Protein AF-A0A1H7WJH3-F1 (afdb_monomer_lite)

Sequence (164 aa):
MNEKDVIMAASGRDELGSGKSLLRLEAKRAVKYKDSETDRDIFLEDKVVNVYIGNRFTTVDIEFDDEYDVDFIGMRAMLYDFSEAANSLDPESGEIPFLLLTLMPKECMGEYFVCGMDPAWSLVASKPLGKEDTVRFIFDNNFIGAFEVDEDLIEKEEGETEIV

Radius of gyration: 16.98 Å; chains: 1; bounding box: 57×35×47 Å

Secondary structure (DSSP, 8-state):
--HHHHHHHHSBB-TTS-BSEEEEEEEEEEETTSPPEEEEEEEESS-EEEEEE-SSEEEEEEE-SSTT-HHHHHHHHHHHHHHHHHHH--TTS-EEEEEEEEEEEGGGTTTEEEEEES-EEEEE-SSTT----EEEEEEEGGGEEEEE--HHHHHHHHHTSS--

Foldseek 3Di:
DDFVVQLVLQAFADPVRFGQWWKKKFKWKDAPPDDIDTPDMDIDGRWGWHWDDDPWKIKIKTFAPAPPGPSNVVVVVVVVVSVVVQVPDDPVRRIDIKMKMKIAGPVQGLFKIKIFMHWDWDFDDPDVVGDGRMIMTMGGPVGITMDTDDPVVVVVVVVVPDDD

pLDDT: mean 89.33, std 13.2, range [36.59, 98.62]

Structure (mmCIF, N/CA/C/O backbone):
data_AF-A0A1H7WJH3-F1
#
_entry.id   AF-A0A1H7WJH3-F1
#
loop_
_atom_site.group_PDB
_atom_site.id
_atom_site.type_symbol
_atom_site.label_atom_id
_atom_site.label_alt_id
_atom_site.label_comp_id
_atom_site.label_asym_id
_atom_site.label_entity_id
_atom_site.label_seq_id
_atom_site.pdbx_PDB_ins_code
_atom_site.Cartn_x
_atom_site.Cartn_y
_atom_site.Cartn_z
_atom_site.occupancy
_atom_site.B_iso_or_equiv
_atom_site.auth_seq_id
_atom_site.auth_comp_id
_atom_site.auth_asym_id
_atom_site.auth_atom_id
_atom_site.pdbx_PDB_model_num
ATOM 1 N N . MET A 1 1 ? 4.876 -15.883 14.488 1.00 82.81 1 MET A N 1
ATOM 2 C CA . MET A 1 1 ? 3.429 -15.561 14.364 1.00 82.81 1 MET A CA 1
ATOM 3 C C . MET A 1 1 ? 2.905 -16.147 13.046 1.00 82.81 1 MET A C 1
ATOM 5 O O . MET A 1 1 ? 3.720 -16.332 12.154 1.00 82.81 1 MET A O 1
ATOM 9 N N . ASN A 1 2 ? 1.624 -16.528 12.894 1.00 90.69 2 ASN A N 1
ATOM 10 C CA . ASN A 1 2 ? 1.137 -16.959 11.566 1.00 90.69 2 ASN A CA 1
ATOM 11 C C . ASN A 1 2 ? 0.769 -15.736 10.701 1.00 90.69 2 ASN A C 1
ATOM 13 O O . ASN A 1 2 ? 0.499 -14.665 11.235 1.00 90.69 2 ASN A O 1
ATOM 17 N N . GLU A 1 3 ? 0.731 -15.893 9.376 1.00 90.25 3 GLU A N 1
ATOM 18 C CA . GLU A 1 3 ? 0.478 -14.789 8.434 1.00 90.25 3 GLU A CA 1
ATOM 19 C C . GLU A 1 3 ? -0.821 -14.023 8.714 1.00 90.25 3 GLU A C 1
ATOM 21 O O . GLU A 1 3 ? -0.852 -12.793 8.683 1.00 90.25 3 GLU A O 1
ATOM 26 N N . LYS A 1 4 ? -1.898 -14.742 9.043 1.00 92.00 4 LYS A N 1
ATOM 27 C CA . LYS A 1 4 ? -3.191 -14.125 9.337 1.00 92.00 4 LYS A CA 1
ATOM 28 C C . LYS A 1 4 ? -3.110 -13.231 10.573 1.00 92.00 4 LYS A C 1
ATOM 30 O O . LYS A 1 4 ? -3.712 -12.161 10.578 1.00 92.00 4 LYS A O 1
ATOM 35 N N . ASP A 1 5 ? -2.387 -13.661 11.601 1.00 94.31 5 ASP A N 1
ATOM 36 C CA . ASP A 1 5 ? -2.204 -12.892 12.830 1.00 94.31 5 ASP A CA 1
ATOM 37 C C . ASP A 1 5 ? -1.418 -11.602 12.557 1.00 94.31 5 ASP A C 1
ATOM 39 O O . ASP A 1 5 ? -1.834 -10.541 13.018 1.00 94.31 5 ASP A O 1
ATOM 43 N N . VAL A 1 6 ? -0.372 -11.656 11.721 1.00 94.81 6 VAL A N 1
ATOM 44 C CA . VAL A 1 6 ? 0.397 -10.463 11.316 1.00 94.81 6 VAL A CA 1
ATOM 45 C C . VAL A 1 6 ? -0.480 -9.481 10.534 1.00 94.81 6 VAL A C 1
ATOM 47 O O . VAL A 1 6 ? -0.480 -8.283 10.814 1.00 94.81 6 VAL A O 1
ATOM 50 N N . ILE A 1 7 ? -1.288 -9.973 9.590 1.00 95.19 7 ILE A N 1
ATOM 51 C CA . ILE A 1 7 ? -2.206 -9.121 8.819 1.00 95.19 7 ILE A CA 1
ATOM 52 C C . ILE A 1 7 ? -3.271 -8.486 9.726 1.00 95.19 7 ILE A C 1
ATOM 54 O O . ILE A 1 7 ? -3.605 -7.312 9.566 1.00 95.19 7 ILE A O 1
ATOM 58 N N . MET A 1 8 ? -3.797 -9.228 10.705 1.00 94.62 8 MET A N 1
ATOM 59 C CA . MET A 1 8 ? -4.738 -8.680 11.689 1.00 94.62 8 MET A CA 1
ATOM 60 C C . MET A 1 8 ? -4.080 -7.642 12.604 1.00 94.62 8 MET A C 1
ATOM 62 O O . MET A 1 8 ? -4.727 -6.653 12.950 1.00 94.62 8 MET A O 1
ATOM 66 N N . ALA A 1 9 ? -2.812 -7.838 12.973 1.00 95.56 9 ALA A N 1
ATOM 67 C CA . ALA A 1 9 ? -2.038 -6.856 13.725 1.00 95.56 9 ALA A CA 1
ATOM 68 C C . ALA A 1 9 ? -1.813 -5.574 12.907 1.00 95.56 9 ALA A C 1
ATOM 70 O O . ALA A 1 9 ? -1.856 -4.481 13.467 1.00 95.56 9 ALA A O 1
ATOM 71 N N . ALA A 1 10 ? -1.648 -5.691 11.584 1.00 95.94 10 ALA A N 1
ATOM 72 C CA . ALA A 1 10 ? -1.488 -4.547 10.686 1.00 95.94 10 ALA A CA 1
ATOM 73 C C . ALA A 1 10 ? -2.784 -3.741 10.457 1.00 95.94 10 ALA A C 1
ATOM 75 O O . ALA A 1 10 ? -2.747 -2.591 10.022 1.00 95.94 10 ALA A O 1
ATOM 76 N N . SER A 1 11 ? -3.949 -4.354 10.689 1.00 97.38 11 SER A N 1
ATOM 77 C CA . SER A 1 11 ? -5.235 -3.820 10.238 1.00 97.38 11 SER A CA 1
ATOM 78 C C . SER A 1 11 ? -6.045 -3.163 11.361 1.00 97.38 11 SER A C 1
ATOM 80 O O . SER A 1 11 ? -6.386 -3.782 12.371 1.00 97.38 11 SER A O 1
ATOM 82 N N . GLY A 1 12 ? -6.486 -1.933 11.112 1.00 96.69 12 GLY A N 1
ATOM 83 C CA . GLY A 1 12 ? -7.466 -1.190 11.892 1.00 96.69 12 GLY A CA 1
ATOM 84 C C . GLY A 1 12 ? -6.852 -0.145 12.822 1.00 96.69 12 GLY A C 1
ATOM 85 O O . GLY A 1 12 ? -5.773 0.397 12.574 1.00 96.69 12 GLY A O 1
ATOM 86 N N . ARG A 1 13 ? -7.593 0.153 13.894 1.00 96.25 13 ARG A N 1
ATOM 87 C CA . ARG A 1 13 ? -7.249 1.150 14.915 1.00 96.25 13 ARG A CA 1
ATOM 88 C C . ARG A 1 13 ? -6.833 0.483 16.225 1.00 96.25 13 ARG A C 1
ATOM 90 O O . ARG A 1 13 ? -7.386 -0.561 16.574 1.00 96.25 13 ARG A O 1
ATOM 97 N N . ASP A 1 14 ? -5.886 1.079 16.936 1.00 93.19 14 ASP A N 1
ATOM 98 C CA . ASP A 1 14 ? -5.516 0.710 18.301 1.00 93.19 14 ASP A CA 1
ATOM 99 C C . ASP A 1 14 ? -6.561 1.185 19.333 1.00 93.19 14 ASP A C 1
ATOM 101 O O . ASP A 1 14 ? -7.608 1.743 18.989 1.00 93.19 14 ASP A O 1
ATOM 105 N N . GLU A 1 15 ? -6.292 0.949 20.620 1.00 91.44 15 GLU A N 1
ATOM 106 C CA . GLU A 1 15 ? -7.185 1.326 21.726 1.00 91.44 15 GLU A CA 1
ATOM 107 C C . GLU A 1 15 ? -7.376 2.847 21.877 1.00 91.44 15 GLU A C 1
ATOM 109 O O . GLU A 1 15 ? -8.358 3.289 22.477 1.00 91.44 15 GLU A O 1
ATOM 114 N N . LEU A 1 16 ? -6.461 3.650 21.325 1.00 91.12 16 LEU A N 1
ATOM 115 C CA . LEU A 1 16 ? -6.499 5.114 21.340 1.00 91.12 16 LEU A CA 1
ATOM 116 C C . LEU A 1 16 ? -7.162 5.689 20.078 1.00 91.12 1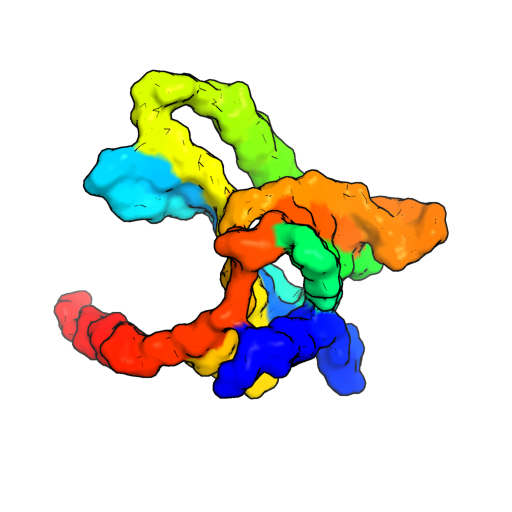6 LEU A C 1
ATOM 118 O O . LEU A 1 16 ? -7.358 6.901 19.984 1.00 91.12 16 LEU A O 1
ATOM 122 N N . GLY A 1 17 ? -7.544 4.831 19.128 1.00 89.88 17 GLY A N 1
ATOM 123 C CA . GLY A 1 17 ? -8.145 5.214 17.856 1.00 89.88 17 GLY A CA 1
ATOM 124 C C . GLY A 1 17 ? -7.135 5.520 16.747 1.00 89.88 17 GLY A C 1
ATOM 125 O O . GLY A 1 17 ? -7.574 5.892 15.654 1.00 89.88 17 GLY A O 1
ATOM 126 N N . SER A 1 18 ? -5.833 5.346 16.996 1.00 92.50 18 SER A N 1
ATOM 127 C CA . SER A 1 18 ? -4.765 5.577 16.018 1.00 92.50 18 SER A CA 1
ATOM 128 C C . SER A 1 18 ? -4.550 4.360 15.118 1.00 92.50 18 SER A C 1
ATOM 130 O O . SER A 1 18 ? -4.909 3.241 15.480 1.00 92.50 18 SER A O 1
ATOM 132 N N . GLY A 1 19 ? -3.969 4.548 13.934 1.00 95.38 19 GLY A N 1
ATOM 133 C CA . GLY A 1 19 ? -3.611 3.446 13.042 1.00 95.38 19 GLY A CA 1
ATOM 134 C C . GLY A 1 19 ? -2.645 2.448 13.689 1.00 95.38 19 GLY A C 1
ATOM 135 O O . GLY A 1 19 ? -1.663 2.839 14.326 1.00 95.38 19 GLY A O 1
ATOM 136 N N . LYS A 1 20 ? -2.900 1.147 13.502 1.00 95.81 20 LYS A N 1
ATOM 137 C CA . LYS A 1 20 ? -2.068 0.065 14.061 1.00 95.81 20 LYS A CA 1
ATOM 138 C C . LYS A 1 20 ? -0.734 -0.162 13.349 1.00 95.81 20 LYS A C 1
ATOM 140 O O . LYS A 1 20 ? 0.099 -0.901 13.869 1.00 95.81 20 LYS A O 1
ATOM 145 N N . SER A 1 21 ? -0.516 0.455 12.193 1.00 96.25 21 SER A N 1
ATOM 146 C CA . SER A 1 21 ? 0.671 0.226 11.372 1.00 96.25 21 SER A CA 1
ATOM 147 C C . SER A 1 21 ? 1.421 1.502 11.052 1.00 96.25 21 SER A C 1
ATOM 149 O O . SER A 1 21 ? 0.828 2.560 10.856 1.00 96.25 21 SER A O 1
ATOM 151 N N . LEU A 1 22 ? 2.738 1.357 10.949 1.00 95.94 22 LEU A N 1
ATOM 152 C CA . LEU A 1 22 ? 3.571 2.236 10.144 1.00 95.94 22 LEU A CA 1
ATOM 153 C C . LEU A 1 22 ? 3.502 1.746 8.700 1.00 95.94 22 LEU A C 1
ATOM 155 O O . LEU A 1 22 ? 3.469 0.538 8.448 1.00 95.94 22 LEU A O 1
ATOM 159 N N . LEU A 1 23 ? 3.479 2.674 7.757 1.00 96.31 23 LEU A N 1
ATOM 160 C CA . LEU A 1 23 ? 3.328 2.365 6.346 1.00 96.31 23 LEU A CA 1
ATOM 161 C C . LEU A 1 23 ? 4.461 2.988 5.554 1.00 96.31 23 LEU A C 1
ATOM 163 O O . LEU A 1 23 ? 4.774 4.162 5.728 1.00 96.31 23 LEU A O 1
ATOM 167 N N . ARG A 1 24 ? 5.030 2.218 4.631 1.00 97.38 24 ARG A N 1
ATOM 168 C CA . ARG A 1 24 ? 5.951 2.727 3.621 1.00 97.38 24 ARG A CA 1
ATOM 169 C C . ARG A 1 24 ? 5.449 2.350 2.238 1.00 97.38 24 ARG A C 1
ATOM 171 O O . ARG A 1 24 ? 5.196 1.179 1.974 1.00 97.38 24 ARG A O 1
ATOM 178 N N . LEU A 1 25 ? 5.310 3.340 1.368 1.00 98.00 25 LEU A N 1
ATOM 179 C CA . LEU A 1 25 ? 5.055 3.147 -0.054 1.00 98.00 25 LEU A CA 1
ATOM 180 C C . LEU A 1 25 ? 6.293 3.596 -0.820 1.00 98.00 25 LEU A C 1
ATOM 182 O O . LEU A 1 25 ? 6.737 4.728 -0.655 1.00 98.00 25 LEU A O 1
ATOM 186 N N . GLU A 1 26 ? 6.827 2.729 -1.667 1.00 97.25 26 GLU A N 1
ATOM 187 C CA . GLU A 1 26 ? 7.988 3.020 -2.501 1.00 97.25 26 GLU A CA 1
ATOM 188 C C . GLU A 1 26 ? 7.617 2.868 -3.979 1.00 97.25 26 GLU A C 1
ATOM 190 O O . GLU A 1 26 ? 7.065 1.846 -4.386 1.00 97.25 26 GLU A O 1
ATOM 195 N N . ALA A 1 27 ? 7.956 3.868 -4.787 1.00 95.06 27 ALA A N 1
ATOM 196 C CA . ALA A 1 27 ? 8.019 3.761 -6.237 1.00 95.06 27 ALA A CA 1
ATOM 197 C C . ALA A 1 27 ? 9.455 3.405 -6.627 1.00 95.06 27 ALA A C 1
ATOM 199 O O . ALA A 1 27 ? 10.388 4.161 -6.338 1.00 95.06 27 ALA A O 1
ATOM 200 N N . LYS A 1 28 ? 9.633 2.238 -7.247 1.00 93.25 28 LYS A N 1
ATOM 201 C CA . LYS A 1 28 ? 10.943 1.688 -7.599 1.00 93.25 28 LYS A CA 1
ATOM 202 C C . LYS A 1 28 ? 11.044 1.388 -9.086 1.00 93.25 28 LYS A C 1
ATOM 204 O O . LYS A 1 28 ? 10.041 1.138 -9.755 1.00 93.25 28 LYS A O 1
ATOM 209 N N . ARG A 1 29 ? 12.282 1.322 -9.572 1.00 89.94 29 ARG A N 1
ATOM 210 C CA . ARG A 1 29 ? 12.637 0.813 -10.899 1.00 89.94 29 ARG A CA 1
ATOM 211 C C . ARG A 1 29 ? 13.628 -0.331 -10.770 1.00 89.94 29 ARG A C 1
ATOM 213 O O . ARG A 1 29 ? 14.710 -0.176 -10.210 1.00 89.94 29 ARG A O 1
ATOM 220 N N . ALA A 1 30 ? 13.262 -1.493 -11.300 1.00 87.62 30 ALA A N 1
ATOM 221 C CA . ALA A 1 30 ? 14.191 -2.598 -11.488 1.00 87.62 30 ALA A CA 1
ATOM 222 C C . ALA A 1 30 ? 14.892 -2.448 -12.841 1.00 87.62 30 ALA A C 1
ATOM 224 O O . ALA A 1 30 ? 14.235 -2.317 -13.874 1.00 87.62 30 ALA A O 1
ATOM 225 N N . VAL A 1 31 ? 16.223 -2.526 -12.841 1.00 81.31 31 VAL A N 1
ATOM 226 C CA . VAL A 1 31 ? 17.038 -2.577 -14.059 1.00 81.31 31 VAL A CA 1
ATOM 227 C C . VAL A 1 31 ? 17.660 -3.961 -14.160 1.00 81.31 31 VAL A C 1
ATOM 229 O O . VAL A 1 31 ? 18.204 -4.493 -13.193 1.00 81.31 31 VAL A O 1
ATOM 232 N N . LYS A 1 32 ? 17.597 -4.569 -15.344 1.00 71.69 32 LYS A N 1
ATOM 233 C CA . LYS A 1 32 ? 18.135 -5.912 -15.578 1.00 71.69 32 LYS A CA 1
ATOM 234 C C . LYS A 1 32 ? 19.593 -6.028 -15.091 1.00 71.69 32 LYS A C 1
ATOM 236 O O . LYS A 1 32 ? 20.467 -5.313 -15.578 1.00 71.69 32 LYS A O 1
ATOM 241 N N . TYR A 1 33 ? 19.849 -6.979 -14.187 1.00 70.31 33 TYR A N 1
ATOM 242 C CA . TYR A 1 33 ? 21.163 -7.265 -13.578 1.00 70.31 33 TYR A CA 1
ATOM 243 C C . TYR A 1 33 ? 21.718 -6.195 -12.621 1.00 70.31 33 TYR A C 1
ATOM 245 O O . TYR A 1 33 ? 22.920 -6.190 -12.357 1.00 70.31 33 TYR A O 1
ATOM 253 N N . LYS A 1 34 ? 20.867 -5.309 -12.102 1.00 75.88 34 LYS A N 1
ATOM 254 C CA . LYS A 1 34 ? 21.209 -4.372 -11.030 1.00 75.88 34 LYS A CA 1
ATOM 255 C C . LYS A 1 34 ? 20.174 -4.447 -9.916 1.00 75.88 34 LYS A C 1
ATOM 257 O O . LYS A 1 34 ? 19.068 -4.947 -10.128 1.00 75.88 34 LYS A O 1
ATOM 262 N N . ASP A 1 35 ? 20.546 -3.925 -8.757 1.00 78.69 35 ASP A N 1
ATOM 263 C CA . ASP A 1 35 ? 19.600 -3.682 -7.677 1.00 78.69 35 ASP A CA 1
ATOM 264 C C . ASP A 1 35 ? 18.552 -2.651 -8.112 1.00 78.69 35 ASP A C 1
ATOM 266 O O . ASP A 1 35 ? 18.794 -1.823 -8.997 1.00 78.69 35 ASP A O 1
ATOM 270 N N . SER A 1 36 ? 17.362 -2.732 -7.520 1.00 82.12 36 SER A N 1
ATOM 271 C CA . SER A 1 36 ? 16.296 -1.769 -7.786 1.00 82.12 36 SER A CA 1
ATOM 272 C C . SER A 1 36 ? 16.644 -0.405 -7.201 1.00 82.12 36 SER A C 1
ATOM 274 O O . SER A 1 36 ? 17.078 -0.324 -6.052 1.00 82.12 36 SER A O 1
ATOM 276 N N . GLU A 1 37 ? 16.365 0.657 -7.945 1.00 84.75 37 GLU A N 1
ATOM 277 C CA . GLU A 1 37 ? 16.504 2.033 -7.471 1.00 84.75 37 GLU A CA 1
ATOM 278 C C . GLU A 1 37 ? 15.147 2.539 -6.960 1.00 84.75 37 GLU A C 1
ATOM 280 O O . GLU A 1 37 ? 14.116 2.315 -7.599 1.00 84.75 37 GLU A O 1
ATOM 285 N N . THR A 1 38 ? 15.133 3.200 -5.799 1.00 86.44 38 THR A N 1
ATOM 286 C CA . THR A 1 38 ? 13.939 3.885 -5.280 1.00 86.44 38 THR A CA 1
ATOM 287 C C . THR A 1 38 ? 13.889 5.295 -5.851 1.00 86.44 38 THR A C 1
ATOM 289 O O . THR A 1 38 ? 14.757 6.115 -5.557 1.00 86.44 38 THR A O 1
ATOM 292 N N . ASP A 1 39 ? 12.856 5.589 -6.637 1.00 87.38 39 ASP A N 1
ATOM 293 C CA . ASP A 1 39 ? 12.643 6.920 -7.210 1.00 87.38 39 ASP A CA 1
ATOM 294 C C . ASP A 1 39 ? 12.054 7.879 -6.185 1.00 87.38 39 ASP A C 1
ATOM 296 O O . ASP A 1 39 ? 12.389 9.065 -6.137 1.00 87.38 39 ASP A O 1
ATOM 300 N N . ARG A 1 40 ? 11.122 7.360 -5.384 1.00 92.62 40 ARG A N 1
ATOM 301 C CA . ARG A 1 40 ? 10.392 8.126 -4.385 1.00 92.62 40 ARG A CA 1
ATOM 302 C C . ARG A 1 40 ? 9.795 7.187 -3.354 1.00 92.62 40 ARG A C 1
ATOM 304 O O . ARG A 1 40 ? 9.311 6.113 -3.702 1.00 92.62 40 ARG A O 1
ATOM 311 N N . ASP A 1 41 ? 9.742 7.632 -2.112 1.00 95.75 41 ASP A N 1
ATOM 312 C CA . ASP A 1 41 ? 9.032 6.942 -1.051 1.00 95.75 41 ASP A CA 1
ATOM 313 C C . ASP A 1 41 ? 8.202 7.900 -0.191 1.00 95.75 41 ASP A C 1
ATOM 315 O O . ASP A 1 41 ? 8.391 9.118 -0.182 1.00 95.75 41 ASP A O 1
ATOM 319 N N . ILE A 1 42 ? 7.190 7.328 0.454 1.00 96.25 42 ILE A N 1
ATOM 320 C CA . ILE A 1 42 ? 6.337 7.982 1.438 1.00 96.25 42 ILE A CA 1
ATOM 321 C C . ILE A 1 42 ? 6.298 7.073 2.651 1.00 96.25 42 ILE A C 1
ATOM 323 O O . ILE A 1 42 ? 6.047 5.873 2.532 1.00 96.25 42 ILE A O 1
ATOM 327 N N . PHE A 1 43 ? 6.519 7.671 3.812 1.00 96.81 43 PHE A N 1
ATOM 328 C CA . PHE A 1 43 ? 6.384 7.017 5.097 1.00 96.81 43 PHE A CA 1
ATOM 329 C C . PHE A 1 43 ? 5.257 7.691 5.870 1.00 96.81 43 PHE A C 1
ATOM 331 O O . PHE A 1 43 ? 5.277 8.910 6.037 1.00 96.81 43 PHE A O 1
ATOM 338 N N . LEU A 1 44 ? 4.269 6.905 6.290 1.00 95.62 44 LEU A N 1
ATOM 339 C CA . LEU A 1 44 ? 3.109 7.378 7.032 1.00 95.62 44 LEU A CA 1
ATOM 340 C C . LEU A 1 44 ? 3.053 6.707 8.396 1.00 95.62 44 LEU A C 1
ATOM 342 O O . LEU A 1 44 ? 3.205 5.488 8.522 1.00 95.62 44 LEU A O 1
ATOM 346 N N . GLU A 1 45 ? 2.742 7.519 9.394 1.00 92.06 45 GLU A N 1
ATOM 347 C CA . GLU A 1 45 ? 2.423 7.075 10.741 1.00 92.06 45 GLU A CA 1
ATOM 348 C C . GLU A 1 45 ? 0.935 7.318 11.006 1.00 92.06 45 GLU A C 1
ATOM 350 O O . GLU A 1 45 ? 0.311 8.187 10.396 1.00 92.06 45 GLU A O 1
ATOM 355 N N . ASP A 1 46 ? 0.353 6.527 11.905 1.00 91.50 46 ASP A N 1
ATOM 356 C CA . ASP A 1 46 ? -0.987 6.741 12.473 1.00 91.50 46 ASP A CA 1
ATOM 357 C C . ASP A 1 46 ? -2.191 6.686 11.510 1.00 91.50 46 ASP A C 1
ATOM 359 O O . ASP A 1 46 ? -3.333 6.732 11.974 1.00 91.50 46 ASP A O 1
ATOM 363 N N . LYS A 1 47 ? -1.989 6.491 10.201 1.00 95.12 47 LYS A N 1
ATOM 364 C CA . LYS A 1 47 ? -3.093 6.278 9.252 1.00 95.12 47 LYS A CA 1
ATOM 365 C C . LYS A 1 47 ? -3.752 4.923 9.455 1.00 95.12 47 LYS A C 1
ATOM 367 O O . LYS A 1 47 ? -3.104 3.920 9.764 1.00 95.12 47 LYS A O 1
ATOM 372 N N . VAL A 1 48 ? -5.065 4.884 9.258 1.00 97.00 48 VAL A N 1
ATOM 373 C CA . VAL A 1 48 ? -5.826 3.652 9.454 1.00 97.00 48 VAL A CA 1
ATOM 374 C C . VAL A 1 48 ? -5.742 2.803 8.210 1.00 97.00 48 VAL A C 1
ATOM 376 O O . VAL A 1 48 ? -6.214 3.185 7.143 1.00 97.00 48 VAL A O 1
ATOM 379 N N . VAL A 1 49 ? -5.157 1.624 8.375 1.00 97.44 49 VAL A N 1
ATOM 380 C CA . VAL A 1 49 ? -5.009 0.649 7.304 1.00 97.44 49 VAL A CA 1
ATOM 381 C C . VAL A 1 49 ? -6.025 -0.461 7.504 1.00 97.44 49 VAL A C 1
ATOM 383 O O . VAL A 1 49 ? -6.064 -1.071 8.566 1.00 97.44 49 VAL A O 1
ATOM 386 N N . ASN A 1 50 ? -6.843 -0.752 6.500 1.00 97.69 50 ASN A N 1
ATOM 387 C CA . ASN A 1 50 ? -7.768 -1.880 6.526 1.00 97.69 50 ASN A CA 1
ATOM 388 C C . ASN A 1 50 ? -7.369 -2.904 5.465 1.00 97.69 50 ASN A C 1
ATOM 390 O O . ASN A 1 50 ? -7.365 -2.598 4.273 1.00 97.69 50 ASN A O 1
ATOM 394 N N . VAL A 1 51 ? -7.053 -4.126 5.898 1.00 97.94 51 VAL A N 1
ATOM 395 C CA . VAL A 1 51 ? -6.671 -5.222 5.001 1.00 97.94 51 VAL A CA 1
ATOM 396 C C . VAL A 1 51 ? -7.825 -6.211 4.875 1.00 97.94 51 VAL A C 1
ATOM 398 O O . VAL A 1 51 ? -8.265 -6.806 5.860 1.00 97.94 51 VAL A O 1
ATOM 401 N N . TYR A 1 52 ? -8.302 -6.425 3.649 1.00 96.88 52 TYR A N 1
ATOM 402 C CA . TYR A 1 52 ? -9.360 -7.388 3.348 1.00 96.88 52 TYR A CA 1
ATOM 403 C C . TYR A 1 52 ? -8.845 -8.460 2.393 1.00 96.88 52 TYR A C 1
ATOM 405 O O . TYR A 1 52 ? -8.561 -8.188 1.228 1.00 96.88 52 TYR A O 1
ATOM 413 N N . ILE A 1 53 ? -8.767 -9.696 2.883 1.00 95.81 53 ILE A N 1
ATOM 414 C CA . ILE A 1 53 ? -8.325 -10.851 2.099 1.00 95.81 53 ILE A CA 1
ATOM 415 C C . ILE A 1 53 ? -9.545 -11.497 1.438 1.00 95.81 53 ILE A C 1
ATOM 417 O O . ILE A 1 53 ? -10.403 -12.077 2.108 1.00 95.81 53 ILE A O 1
ATOM 421 N N . GLY A 1 54 ? -9.631 -11.398 0.114 1.00 94.88 54 GLY A N 1
ATOM 422 C CA . GLY A 1 54 ? -10.606 -12.113 -0.701 1.00 94.88 54 GLY A CA 1
ATOM 423 C C . GLY A 1 54 ? -10.049 -13.423 -1.266 1.00 94.88 54 GLY A C 1
ATOM 424 O O . GLY A 1 54 ? -8.885 -13.773 -1.089 1.00 94.88 54 GLY A O 1
ATOM 425 N N . ASN A 1 55 ? -10.880 -14.143 -2.026 1.00 94.62 55 ASN A N 1
ATOM 426 C CA . ASN A 1 55 ? -10.488 -15.430 -2.625 1.00 94.62 55 ASN A CA 1
ATOM 427 C C . ASN A 1 55 ? -9.367 -15.319 -3.672 1.00 94.62 55 ASN A C 1
ATOM 429 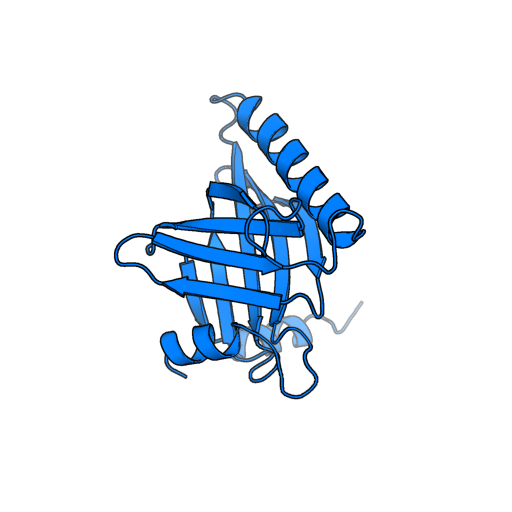O O . ASN A 1 55 ? -8.680 -16.301 -3.931 1.00 94.62 55 ASN A O 1
ATOM 433 N N . ARG A 1 56 ? -9.235 -14.159 -4.323 1.00 96.06 56 ARG A N 1
ATOM 434 C CA . ARG A 1 56 ? -8.256 -13.923 -5.398 1.00 96.06 56 ARG A CA 1
ATOM 435 C C . ARG A 1 56 ? -7.412 -12.678 -5.171 1.00 96.06 56 ARG A C 1
ATOM 437 O O . ARG A 1 56 ? -6.247 -12.658 -5.550 1.00 96.06 56 ARG A O 1
ATOM 444 N N . PHE A 1 57 ? -8.027 -11.652 -4.599 1.00 97.88 57 PHE A N 1
ATOM 445 C CA . PHE A 1 57 ? -7.399 -10.364 -4.391 1.00 97.88 57 PHE A CA 1
ATOM 446 C C . PHE A 1 57 ? -7.446 -9.996 -2.921 1.00 97.88 57 PHE A C 1
ATOM 448 O O . PHE A 1 57 ? -8.432 -10.295 -2.239 1.00 97.88 57 PHE A O 1
ATOM 455 N N . THR A 1 58 ? -6.415 -9.291 -2.487 1.00 98.12 58 THR A N 1
ATOM 456 C CA . THR A 1 58 ? -6.345 -8.639 -1.189 1.00 98.12 58 THR A CA 1
ATOM 457 C C . THR A 1 58 ? -6.379 -7.141 -1.420 1.00 98.12 58 THR A C 1
ATOM 459 O O . THR A 1 58 ? -5.661 -6.623 -2.276 1.00 98.12 58 THR A O 1
ATOM 462 N N . THR A 1 59 ? -7.236 -6.444 -0.683 1.00 98.25 59 THR A N 1
ATOM 463 C CA . THR A 1 59 ? -7.305 -4.984 -0.734 1.00 98.25 59 THR A CA 1
ATOM 464 C C . THR A 1 59 ? -6.718 -4.388 0.529 1.00 98.25 59 THR A C 1
ATOM 466 O O . THR A 1 59 ? -7.031 -4.859 1.623 1.00 98.25 59 THR A O 1
ATOM 469 N N . VAL A 1 60 ? -5.917 -3.342 0.371 1.00 98.50 60 VAL A N 1
ATOM 470 C CA . VAL A 1 60 ? -5.376 -2.542 1.467 1.00 98.50 60 VAL A CA 1
ATOM 471 C C . VAL A 1 60 ? -5.889 -1.120 1.294 1.00 98.50 60 VAL A C 1
ATOM 473 O O . VAL A 1 60 ? -5.514 -0.439 0.341 1.00 98.50 60 VAL A O 1
ATOM 476 N N . ASP A 1 61 ? -6.760 -0.693 2.199 1.00 98.38 61 ASP A N 1
ATOM 477 C CA . ASP A 1 61 ? -7.320 0.656 2.216 1.00 98.38 61 ASP A CA 1
ATOM 478 C C . ASP A 1 61 ? -6.574 1.495 3.250 1.00 98.38 61 ASP A C 1
ATOM 480 O O . ASP A 1 61 ? -6.534 1.121 4.420 1.00 98.38 61 ASP A O 1
ATOM 484 N N . ILE A 1 62 ? -6.002 2.620 2.828 1.00 98.19 62 ILE A N 1
ATOM 485 C CA . ILE A 1 62 ? -5.375 3.609 3.709 1.00 98.19 62 ILE A CA 1
ATOM 486 C C . ILE A 1 62 ? -6.337 4.784 3.826 1.00 98.19 62 ILE A C 1
ATOM 488 O O . ILE A 1 62 ? -6.513 5.534 2.864 1.00 98.19 62 ILE A O 1
ATOM 492 N N . GLU A 1 63 ? -6.981 4.903 4.980 1.00 97.12 63 GLU A N 1
ATOM 493 C CA . GLU A 1 63 ? -7.919 5.973 5.315 1.00 97.12 63 GLU A CA 1
ATOM 494 C C . GLU A 1 63 ? -7.154 7.162 5.911 1.00 97.12 63 GLU A C 1
ATOM 496 O O . GLU A 1 63 ? -6.378 7.011 6.863 1.00 97.12 63 GLU A O 1
ATOM 501 N N . PHE A 1 64 ? -7.387 8.336 5.332 1.00 96.38 64 PHE A N 1
ATOM 502 C CA . PHE A 1 64 ? -6.864 9.622 5.779 1.00 96.38 64 PHE A CA 1
ATOM 503 C C . PHE A 1 64 ? -7.959 10.419 6.495 1.00 96.38 64 PHE A C 1
ATOM 505 O O . PHE A 1 64 ? -9.133 10.043 6.464 1.00 96.38 64 PHE A O 1
ATOM 512 N N . ASP A 1 65 ? -7.582 11.512 7.160 1.00 93.19 65 ASP A N 1
ATOM 513 C CA . ASP A 1 65 ? -8.536 12.277 7.971 1.00 93.19 65 ASP A CA 1
ATOM 514 C C . ASP A 1 65 ? -9.633 12.930 7.113 1.00 93.19 65 ASP A C 1
ATOM 516 O O . ASP A 1 65 ? -10.812 12.914 7.484 1.00 93.19 65 ASP A O 1
ATOM 520 N N . ASP A 1 66 ? -9.242 13.487 5.962 1.00 93.06 66 ASP A N 1
ATOM 521 C CA . ASP A 1 66 ? -10.122 14.055 4.942 1.00 93.06 66 ASP A CA 1
ATOM 522 C C . ASP A 1 66 ? -9.402 14.215 3.582 1.00 93.06 66 ASP A C 1
ATOM 524 O O . ASP A 1 66 ? -8.229 13.872 3.422 1.00 93.06 66 ASP A O 1
ATOM 528 N N . GLU A 1 67 ? -10.102 14.753 2.576 1.00 91.56 67 GLU A N 1
ATOM 529 C CA . GLU A 1 67 ? -9.556 14.974 1.230 1.00 91.56 67 GLU A CA 1
ATOM 530 C C . GLU A 1 67 ? -8.440 16.039 1.141 1.00 91.56 67 GLU A C 1
ATOM 532 O O . GLU A 1 67 ? -7.821 16.201 0.083 1.00 91.56 67 GLU A O 1
ATOM 537 N N . TYR A 1 68 ? -8.228 16.813 2.209 1.00 94.94 68 TYR A N 1
ATOM 538 C CA . TYR A 1 68 ? -7.217 17.865 2.322 1.00 94.94 68 TYR A CA 1
ATOM 539 C C . TYR A 1 68 ? -6.010 17.441 3.163 1.00 94.94 68 TYR A C 1
ATOM 541 O O . TYR A 1 68 ? -5.070 18.230 3.303 1.00 94.94 68 TYR A O 1
ATOM 549 N N . ASP A 1 69 ? -6.016 16.218 3.694 1.00 96.19 69 ASP A N 1
ATOM 550 C CA . ASP A 1 69 ? -4.887 15.623 4.394 1.00 96.19 69 ASP A CA 1
ATOM 551 C C . ASP A 1 69 ? -3.622 15.709 3.517 1.00 96.19 69 ASP A C 1
ATOM 553 O O . ASP A 1 69 ? -3.604 15.337 2.338 1.00 96.19 69 ASP A O 1
ATOM 557 N N . VAL A 1 70 ? -2.549 16.263 4.085 1.00 95.94 70 VAL A N 1
ATOM 558 C CA . VAL A 1 70 ? -1.292 16.503 3.364 1.00 95.94 70 VAL A CA 1
ATOM 559 C C . VAL A 1 70 ? -0.647 15.203 2.892 1.00 95.94 70 VAL A C 1
ATOM 561 O O . VAL A 1 70 ? 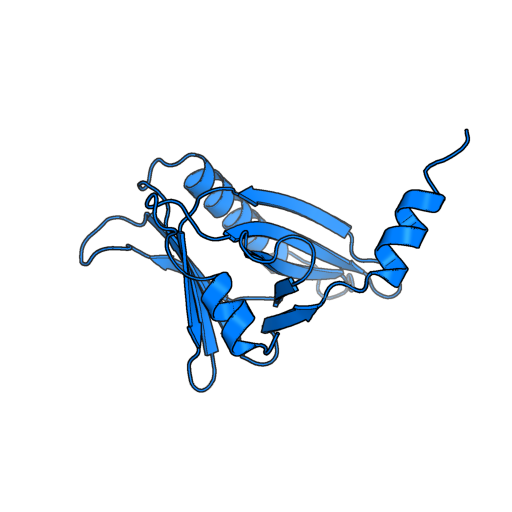-0.068 15.171 1.803 1.00 95.94 70 VAL A O 1
ATOM 564 N N . ASP A 1 71 ? -0.806 14.129 3.661 1.00 96.69 71 ASP A N 1
ATOM 565 C CA . ASP A 1 71 ? -0.295 12.808 3.330 1.00 96.69 71 ASP A CA 1
ATOM 566 C C . ASP A 1 71 ? -1.122 12.182 2.207 1.00 96.69 71 ASP A C 1
ATOM 568 O O . ASP A 1 71 ? -0.563 11.576 1.289 1.00 96.69 71 ASP A O 1
ATOM 572 N N . PHE A 1 72 ? -2.444 12.395 2.218 1.00 96.94 72 PHE A N 1
ATOM 573 C CA . PHE A 1 72 ? -3.328 11.963 1.133 1.00 96.94 72 PHE A CA 1
ATOM 574 C C . PHE A 1 72 ? -2.956 12.648 -0.181 1.00 96.94 72 PHE A C 1
ATOM 576 O O . PHE A 1 72 ? -2.777 11.990 -1.209 1.00 96.94 72 PHE A O 1
ATOM 583 N N . ILE A 1 73 ? -2.788 13.974 -0.151 1.00 96.62 73 ILE A N 1
ATOM 584 C CA . ILE A 1 73 ? -2.380 14.763 -1.318 1.00 96.62 73 ILE A CA 1
ATOM 585 C C . ILE A 1 73 ? -1.006 14.302 -1.821 1.00 96.62 73 ILE A C 1
ATOM 587 O O . ILE A 1 73 ? -0.826 14.127 -3.030 1.00 96.62 73 ILE A O 1
ATOM 591 N N . GLY A 1 74 ? -0.053 14.073 -0.913 1.00 96.50 74 GLY A N 1
ATOM 592 C CA . GLY A 1 74 ? 1.292 13.602 -1.239 1.00 96.50 74 GLY A CA 1
ATOM 593 C C . GLY A 1 74 ? 1.297 12.219 -1.891 1.00 96.50 74 GLY A C 1
ATOM 594 O O . GLY A 1 74 ? 1.895 12.041 -2.956 1.00 96.50 74 GLY A O 1
ATOM 595 N N . MET A 1 75 ? 0.582 11.258 -1.302 1.00 97.44 75 MET A N 1
ATOM 596 C CA . MET A 1 75 ? 0.454 9.900 -1.836 1.00 97.44 75 MET A CA 1
ATOM 597 C C . MET A 1 75 ? -0.252 9.893 -3.186 1.00 97.44 75 MET A C 1
ATOM 599 O O . MET A 1 75 ? 0.218 9.264 -4.133 1.00 97.44 75 MET A O 1
ATOM 603 N N . ARG A 1 76 ? -1.339 10.653 -3.315 1.00 96.56 76 ARG A N 1
ATOM 604 C CA . ARG A 1 76 ? -2.058 10.808 -4.577 1.00 96.56 76 ARG A CA 1
ATOM 605 C C . ARG A 1 76 ? -1.160 11.373 -5.679 1.00 96.56 76 ARG A C 1
ATOM 607 O O . ARG A 1 76 ? -1.190 10.858 -6.793 1.00 96.56 76 ARG A O 1
ATOM 614 N N . ALA A 1 77 ? -0.368 12.404 -5.383 1.00 96.00 77 ALA A N 1
ATOM 615 C CA . ALA A 1 77 ? 0.571 12.976 -6.345 1.00 96.00 77 ALA A CA 1
ATOM 616 C C . ALA A 1 77 ? 1.623 11.946 -6.784 1.00 96.00 77 ALA A C 1
ATOM 618 O O . ALA A 1 77 ? 1.792 11.734 -7.980 1.00 96.00 77 ALA A O 1
ATOM 619 N N . MET A 1 78 ? 2.246 11.235 -5.835 1.00 95.69 78 MET A N 1
ATOM 620 C CA . MET A 1 78 ? 3.194 10.156 -6.143 1.00 95.69 78 MET A CA 1
ATOM 621 C C . MET A 1 78 ? 2.584 9.096 -7.069 1.00 95.69 78 MET A C 1
ATOM 623 O O . MET A 1 78 ? 3.238 8.673 -8.018 1.00 95.69 78 MET A O 1
ATOM 627 N N . LEU A 1 79 ? 1.354 8.654 -6.803 1.00 96.94 79 LEU A N 1
ATOM 628 C CA . LEU A 1 79 ? 0.701 7.605 -7.589 1.00 96.94 79 LEU A CA 1
ATOM 629 C C . LEU A 1 79 ? 0.379 8.053 -9.022 1.00 96.94 79 LEU A C 1
ATOM 631 O O . LEU A 1 79 ? 0.510 7.257 -9.958 1.00 96.94 79 LEU A O 1
ATOM 635 N N . TYR A 1 80 ? -0.005 9.318 -9.216 1.00 95.56 80 TYR A N 1
ATOM 636 C CA . TYR A 1 80 ? -0.162 9.883 -10.558 1.00 95.56 80 TYR A CA 1
ATOM 637 C C . TYR A 1 80 ? 1.174 10.006 -11.286 1.00 95.56 80 TYR A C 1
ATOM 639 O O . TYR A 1 80 ? 1.263 9.540 -12.421 1.00 95.56 80 TYR A O 1
ATOM 647 N N . ASP A 1 81 ? 2.199 10.551 -10.626 1.00 92.81 81 ASP A N 1
ATOM 648 C CA . ASP A 1 81 ? 3.545 10.691 -11.193 1.00 92.81 81 ASP A CA 1
ATOM 649 C C . ASP A 1 81 ? 4.093 9.317 -11.623 1.00 92.81 81 ASP A C 1
ATOM 651 O O . ASP A 1 81 ? 4.570 9.149 -12.745 1.00 92.81 81 ASP A O 1
ATOM 655 N N . PHE A 1 82 ? 3.946 8.301 -10.762 1.00 93.44 82 PHE A N 1
ATOM 656 C CA . PHE A 1 82 ? 4.325 6.919 -11.061 1.00 93.44 82 PHE A CA 1
ATOM 657 C C . PHE A 1 82 ? 3.569 6.370 -12.273 1.00 93.44 82 PHE A C 1
ATOM 659 O O . PHE A 1 82 ? 4.169 5.757 -13.152 1.00 93.44 82 PHE A O 1
ATOM 666 N N . SER A 1 83 ? 2.258 6.603 -12.350 1.00 92.75 83 SER A N 1
ATOM 667 C CA . SER A 1 83 ? 1.438 6.094 -13.454 1.00 92.75 83 SER A CA 1
ATOM 668 C C . SER A 1 83 ? 1.799 6.754 -14.788 1.00 92.75 83 SER A C 1
ATOM 670 O O . SER A 1 83 ? 1.790 6.090 -15.822 1.00 92.75 83 SER A O 1
ATOM 672 N N . GLU A 1 84 ? 2.131 8.045 -14.799 1.00 88.81 84 GLU A N 1
ATOM 673 C CA . GLU A 1 84 ? 2.600 8.739 -16.004 1.00 88.81 84 GLU A CA 1
ATOM 674 C C . GLU A 1 84 ? 3.984 8.236 -16.441 1.00 88.81 84 GLU A C 1
ATOM 676 O O . GLU A 1 84 ? 4.192 7.918 -17.617 1.00 88.81 84 GLU A O 1
ATOM 681 N N . ALA A 1 85 ? 4.910 8.080 -15.491 1.00 81.56 85 ALA A N 1
ATOM 682 C CA . ALA A 1 85 ? 6.238 7.532 -15.744 1.00 81.56 85 ALA A CA 1
ATOM 683 C C . ALA A 1 85 ? 6.165 6.092 -16.285 1.00 81.56 85 ALA A C 1
ATOM 685 O O . ALA A 1 85 ? 6.751 5.784 -17.322 1.00 81.56 85 ALA A O 1
ATOM 686 N N . ALA A 1 86 ? 5.372 5.226 -15.650 1.00 79.31 86 ALA A N 1
ATOM 687 C CA . ALA A 1 86 ? 5.210 3.832 -16.057 1.00 79.31 86 ALA A CA 1
ATOM 688 C C . ALA A 1 86 ? 4.643 3.690 -17.477 1.00 79.31 86 ALA A C 1
ATOM 690 O O . ALA A 1 86 ? 5.069 2.822 -18.235 1.00 79.31 86 ALA A O 1
ATOM 691 N N . ASN A 1 87 ? 3.720 4.572 -17.866 1.00 81.81 87 ASN A N 1
ATOM 692 C CA . ASN A 1 87 ? 3.119 4.561 -19.201 1.00 81.81 87 ASN A CA 1
ATOM 693 C C . ASN A 1 87 ? 3.987 5.219 -20.289 1.00 81.81 87 ASN A C 1
ATOM 695 O O . ASN A 1 87 ? 3.645 5.122 -21.469 1.00 81.81 87 ASN A O 1
ATOM 699 N N . SER A 1 88 ? 5.077 5.898 -19.922 1.00 76.62 88 SER A N 1
ATOM 700 C CA . SER A 1 88 ? 5.991 6.566 -20.863 1.00 76.62 88 SER A CA 1
ATOM 701 C C . SER A 1 88 ? 7.322 5.834 -21.056 1.00 76.62 88 SER A C 1
ATOM 703 O O . SER A 1 88 ? 8.137 6.254 -21.879 1.00 76.62 88 SER A O 1
ATOM 705 N N . LEU A 1 89 ? 7.531 4.730 -20.338 1.00 81.31 89 LEU A N 1
ATOM 706 C CA . LEU A 1 89 ? 8.741 3.922 -20.411 1.00 81.31 89 LEU A CA 1
ATOM 707 C C . LEU A 1 89 ? 8.905 3.237 -21.769 1.00 81.31 89 LEU A C 1
ATOM 709 O O . LEU A 1 89 ? 7.986 2.607 -22.294 1.00 81.31 89 LEU A O 1
ATOM 713 N N . ASP A 1 90 ? 10.116 3.345 -22.317 1.00 81.19 90 ASP A N 1
ATOM 714 C CA . ASP A 1 90 ? 10.515 2.643 -23.533 1.00 81.19 90 ASP A CA 1
ATOM 715 C C . ASP A 1 90 ? 10.572 1.131 -23.249 1.00 81.19 90 ASP A C 1
ATOM 717 O O . ASP A 1 90 ? 11.380 0.709 -22.411 1.00 81.19 90 ASP A O 1
ATOM 721 N N . PRO A 1 91 ? 9.773 0.294 -23.940 1.00 77.81 91 PRO A N 1
ATOM 722 C CA . PRO A 1 91 ? 9.810 -1.155 -23.764 1.00 77.81 91 PRO A CA 1
ATOM 723 C C . PRO A 1 91 ? 11.190 -1.775 -24.023 1.00 77.81 91 PRO A C 1
ATOM 725 O O . PRO A 1 91 ? 11.469 -2.867 -23.526 1.00 77.81 91 PRO A O 1
ATOM 728 N N . GLU A 1 92 ? 12.056 -1.106 -24.790 1.00 80.94 92 GLU A N 1
ATOM 729 C CA . GLU A 1 92 ? 13.414 -1.579 -25.076 1.00 80.94 92 GLU A CA 1
ATOM 730 C C . GLU A 1 92 ? 14.428 -1.239 -23.968 1.00 80.94 92 GLU A C 1
ATOM 732 O O . GLU A 1 92 ? 15.510 -1.829 -23.938 1.00 80.94 92 GLU A O 1
ATOM 737 N N . SER A 1 93 ? 14.085 -0.354 -23.021 1.00 80.69 93 SER A N 1
ATOM 738 C CA . SER A 1 93 ? 14.980 0.058 -21.923 1.00 80.69 93 SER A CA 1
ATOM 739 C C . SER A 1 93 ? 15.335 -1.082 -20.960 1.00 80.69 93 SER A C 1
ATOM 741 O O . SER A 1 93 ? 16.399 -1.074 -20.341 1.00 80.69 93 SER A O 1
ATOM 743 N N . GLY A 1 94 ? 14.454 -2.081 -20.834 1.00 80.12 94 GLY A N 1
ATOM 744 C CA . GLY A 1 94 ? 14.585 -3.144 -19.838 1.00 80.12 94 GLY A CA 1
ATOM 745 C C . GLY A 1 94 ? 14.392 -2.669 -18.392 1.00 80.12 94 GLY A C 1
ATOM 746 O O . GLY A 1 94 ? 14.720 -3.426 -17.475 1.00 80.12 94 GLY A O 1
ATOM 747 N N . GLU A 1 95 ? 13.885 -1.449 -18.194 1.00 85.06 95 GLU A N 1
ATOM 748 C CA . GLU A 1 95 ? 13.466 -0.927 -16.895 1.00 85.06 95 GLU A CA 1
ATOM 749 C C . GLU A 1 95 ? 12.030 -1.372 -16.595 1.00 85.06 95 GLU A C 1
ATOM 751 O O . GLU A 1 95 ? 11.145 -1.293 -17.449 1.00 85.06 95 GLU A O 1
ATOM 756 N N . ILE A 1 96 ? 11.798 -1.851 -15.374 1.00 87.25 96 ILE A N 1
ATOM 757 C CA . ILE A 1 96 ? 10.479 -2.292 -14.914 1.00 87.25 96 ILE A CA 1
ATOM 758 C C . ILE A 1 96 ? 10.112 -1.462 -13.680 1.00 87.25 96 ILE A C 1
ATOM 760 O O . ILE A 1 96 ? 10.703 -1.678 -12.616 1.00 87.25 96 ILE A O 1
ATOM 764 N N . PRO A 1 97 ? 9.184 -0.498 -13.800 1.00 90.81 97 PRO A N 1
ATOM 765 C CA . PRO A 1 97 ? 8.698 0.266 -12.665 1.00 90.81 97 PRO A CA 1
ATOM 766 C C . PRO A 1 97 ? 7.736 -0.600 -11.850 1.00 90.81 97 PRO A C 1
ATOM 768 O O . PRO A 1 97 ? 6.954 -1.367 -12.410 1.00 90.81 97 PRO A O 1
ATOM 771 N N . PHE A 1 98 ? 7.769 -0.467 -10.532 1.00 92.75 98 PHE A N 1
ATOM 772 C CA . PHE A 1 98 ? 6.818 -1.134 -9.651 1.00 92.75 98 PHE A CA 1
ATOM 773 C C . PHE A 1 98 ? 6.612 -0.328 -8.371 1.00 92.75 98 PHE A C 1
ATOM 775 O O . PHE A 1 98 ? 7.468 0.455 -7.955 1.00 92.75 98 PHE A O 1
ATOM 782 N N . LEU A 1 99 ? 5.460 -0.537 -7.742 1.00 96.56 99 LEU A N 1
ATOM 783 C CA . LEU A 1 99 ? 5.169 -0.019 -6.410 1.00 96.56 99 LEU A CA 1
ATOM 784 C C . LEU A 1 99 ? 5.382 -1.125 -5.376 1.00 96.56 99 LEU A C 1
ATOM 786 O O . LEU A 1 99 ? 5.021 -2.279 -5.613 1.00 96.56 99 LEU A O 1
ATOM 790 N N . LEU A 1 100 ? 5.936 -0.768 -4.224 1.00 97.25 100 LEU A N 1
ATOM 791 C CA . LEU A 1 100 ? 6.096 -1.651 -3.075 1.00 97.25 100 LEU A CA 1
ATOM 792 C C . LEU A 1 100 ? 5.409 -1.019 -1.866 1.00 97.25 100 LEU A C 1
ATOM 794 O O . LEU A 1 100 ? 5.732 0.107 -1.492 1.00 97.25 100 LEU A O 1
ATOM 798 N N . LEU A 1 101 ? 4.458 -1.732 -1.271 1.00 98.19 101 LEU A N 1
ATOM 799 C CA . LEU A 1 101 ? 3.755 -1.321 -0.064 1.00 98.19 101 LEU A CA 1
ATOM 800 C C . LEU A 1 101 ? 4.174 -2.213 1.098 1.00 98.19 101 LEU A C 1
ATOM 802 O O . LEU A 1 101 ? 3.935 -3.419 1.069 1.00 98.19 101 LEU A O 1
ATOM 806 N N . THR A 1 102 ? 4.710 -1.602 2.145 1.00 97.62 102 THR A N 1
ATOM 807 C CA . THR A 1 102 ? 5.103 -2.282 3.377 1.00 97.62 102 THR A CA 1
ATOM 808 C C . THR A 1 102 ? 4.284 -1.747 4.542 1.00 97.62 102 THR A C 1
ATOM 810 O O . THR A 1 102 ? 4.241 -0.540 4.778 1.00 97.62 102 THR A O 1
ATOM 813 N N . LEU A 1 103 ? 3.653 -2.650 5.290 1.00 97.38 103 LEU A N 1
ATOM 814 C CA . LEU A 1 103 ? 2.958 -2.365 6.541 1.00 97.38 103 LEU A CA 1
ATOM 815 C C . LEU A 1 103 ? 3.732 -3.013 7.684 1.00 97.38 103 LEU A C 1
ATOM 817 O O . LEU A 1 103 ? 3.924 -4.227 7.701 1.00 97.38 103 LEU A O 1
ATOM 821 N N . MET A 1 104 ? 4.142 -2.211 8.654 1.00 96.19 104 MET A N 1
ATOM 822 C CA . MET A 1 104 ? 4.805 -2.672 9.869 1.00 96.19 104 MET A CA 1
ATOM 823 C C . MET A 1 104 ? 3.819 -2.518 11.028 1.00 96.19 104 MET A C 1
ATOM 825 O O . MET A 1 104 ? 3.531 -1.386 11.429 1.00 96.19 104 MET A O 1
ATOM 829 N N . PRO A 1 105 ? 3.221 -3.611 11.536 1.00 95.50 105 PRO A N 1
ATOM 830 C CA . PRO A 1 105 ? 2.349 -3.539 12.701 1.00 95.50 105 PRO A CA 1
ATOM 831 C C . PRO A 1 105 ? 3.131 -3.030 13.911 1.00 95.50 105 PRO A C 1
ATOM 833 O O . PRO A 1 105 ? 4.196 -3.550 14.230 1.00 95.50 105 PRO A O 1
ATOM 836 N N . LYS A 1 106 ? 2.589 -2.038 14.617 1.00 94.88 106 LYS A N 1
ATOM 837 C CA . LYS A 1 106 ? 3.236 -1.456 15.802 1.00 94.88 106 LYS A CA 1
ATOM 838 C C . LYS A 1 106 ? 3.383 -2.466 16.946 1.00 94.88 106 LYS A C 1
ATOM 840 O O . LYS A 1 106 ? 4.334 -2.382 17.710 1.00 94.88 106 LYS A O 1
ATOM 845 N N . GLU A 1 107 ? 2.453 -3.417 17.059 1.00 92.88 107 GLU A N 1
ATOM 846 C CA . GLU A 1 107 ? 2.450 -4.442 18.116 1.00 92.88 107 GLU A CA 1
ATOM 847 C C . GLU A 1 107 ? 3.604 -5.451 17.985 1.00 92.88 107 GLU A C 1
ATOM 849 O O . GLU A 1 107 ? 4.066 -5.973 18.993 1.00 92.88 107 GLU A O 1
ATOM 854 N N . CYS A 1 108 ? 4.091 -5.696 16.767 1.00 90.44 108 CYS A N 1
ATOM 855 C CA . CYS A 1 108 ? 5.219 -6.591 16.487 1.00 90.44 108 CYS A CA 1
ATOM 856 C C . CYS A 1 108 ? 6.300 -5.891 15.650 1.00 90.44 108 CYS A C 1
ATOM 858 O O . CYS A 1 108 ? 6.901 -6.465 14.736 1.00 90.44 108 CYS A O 1
ATOM 860 N N . MET A 1 109 ? 6.507 -4.606 15.946 1.00 84.38 109 MET A N 1
ATOM 861 C CA . MET A 1 109 ? 7.425 -3.747 15.212 1.00 84.38 109 MET A CA 1
ATOM 862 C C . MET A 1 109 ? 8.850 -4.300 15.267 1.00 84.38 109 MET A C 1
ATOM 864 O O . MET A 1 109 ? 9.371 -4.575 16.343 1.00 84.38 109 MET A O 1
ATOM 868 N N . GLY A 1 110 ? 9.477 -4.425 14.097 1.00 83.12 110 GLY A N 1
ATOM 869 C CA . GLY A 1 110 ? 10.831 -4.966 13.959 1.00 83.12 110 GLY A CA 1
ATOM 870 C C . GLY A 1 110 ? 10.898 -6.491 13.865 1.00 83.12 110 GLY A C 1
ATOM 871 O O . GLY A 1 110 ? 11.929 -7.003 13.455 1.00 83.12 110 GLY A O 1
ATOM 872 N N . GLU A 1 111 ? 9.807 -7.205 14.156 1.00 91.06 111 GLU A N 1
ATOM 873 C CA . GLU A 1 111 ? 9.759 -8.672 14.083 1.00 91.06 111 GLU A CA 1
ATOM 874 C C . GLU A 1 111 ? 9.008 -9.160 12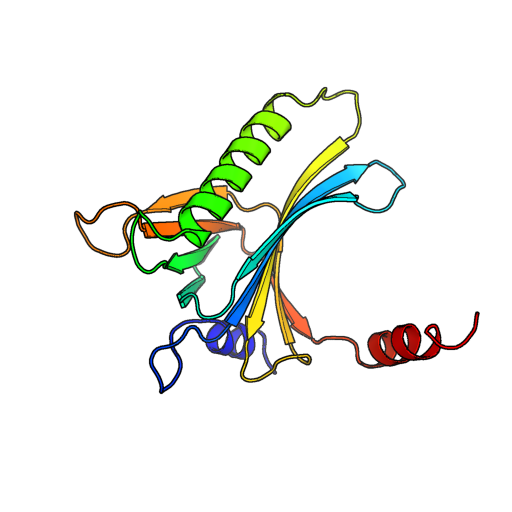.843 1.00 91.06 111 GLU A C 1
ATOM 876 O O . GLU A 1 111 ? 9.421 -10.115 12.192 1.00 91.06 111 GLU A O 1
ATOM 881 N N . TYR A 1 112 ? 7.898 -8.505 12.489 1.00 94.75 112 TYR A N 1
ATOM 882 C CA . TYR A 1 112 ? 7.066 -8.914 11.360 1.00 94.75 112 TYR A CA 1
ATOM 883 C C . TYR A 1 112 ? 6.609 -7.724 10.518 1.00 94.75 112 TYR A C 1
ATOM 885 O O . TYR A 1 112 ? 6.425 -6.610 11.010 1.00 94.75 112 TYR A O 1
ATOM 893 N N . PHE A 1 113 ? 6.362 -7.975 9.235 1.00 95.75 113 PHE A N 1
ATOM 894 C CA . PHE A 1 113 ? 5.798 -6.991 8.316 1.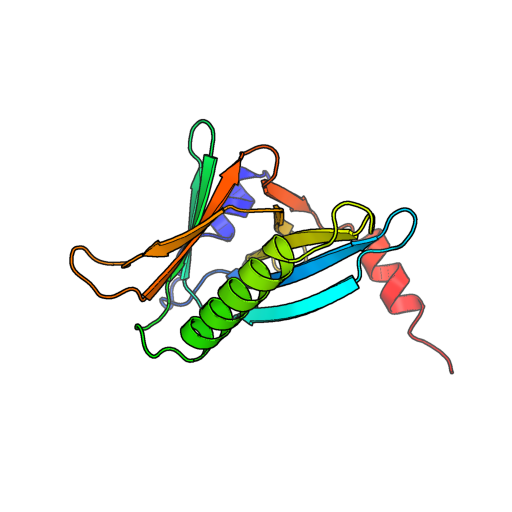00 95.75 113 PHE A CA 1
ATOM 895 C C . PHE A 1 113 ? 4.914 -7.653 7.260 1.00 95.75 113 PHE A C 1
ATOM 897 O O . PHE A 1 113 ? 5.066 -8.829 6.936 1.00 95.75 113 PHE A O 1
ATOM 904 N N . VAL A 1 114 ? 3.982 -6.885 6.703 1.00 97.06 114 VAL A N 1
ATOM 905 C CA . VAL A 1 114 ? 3.233 -7.253 5.497 1.00 97.06 114 VAL A CA 1
ATOM 906 C C . VAL A 1 114 ? 3.843 -6.494 4.333 1.00 97.06 114 VAL A C 1
ATOM 908 O O . VAL A 1 114 ? 4.040 -5.286 4.428 1.00 97.06 114 VAL A O 1
ATOM 911 N N . CYS A 1 115 ? 4.134 -7.180 3.237 1.00 97.38 115 CYS A N 1
ATOM 912 C CA . CYS A 1 115 ? 4.679 -6.557 2.040 1.00 97.38 115 CYS A CA 1
ATOM 913 C C . CYS A 1 115 ? 3.885 -6.991 0.817 1.00 97.38 115 CYS A C 1
ATOM 915 O O . CYS A 1 115 ? 3.621 -8.181 0.633 1.00 97.38 115 CYS A O 1
ATOM 917 N N . GLY A 1 116 ? 3.498 -6.014 0.002 1.00 97.50 116 GLY A N 1
ATOM 918 C CA . GLY A 1 116 ? 2.818 -6.212 -1.264 1.00 97.50 116 GLY A CA 1
ATOM 919 C C . GLY A 1 116 ? 3.525 -5.477 -2.395 1.00 97.50 116 GLY A C 1
ATOM 920 O O . GLY A 1 116 ? 3.956 -4.339 -2.222 1.00 97.50 116 GLY A O 1
ATOM 921 N N . MET A 1 117 ? 3.608 -6.099 -3.567 1.00 96.19 117 MET A N 1
ATOM 922 C CA . MET A 1 117 ? 4.261 -5.538 -4.749 1.00 96.19 117 MET A CA 1
ATOM 923 C C . MET A 1 117 ? 3.283 -5.396 -5.919 1.00 96.19 117 MET A C 1
ATOM 925 O O . MET A 1 117 ? 2.389 -6.218 -6.094 1.00 96.19 117 MET A O 1
ATOM 929 N N . ASP A 1 118 ? 3.483 -4.351 -6.717 1.00 93.94 118 ASP A N 1
ATOM 930 C CA . ASP A 1 118 ? 2.765 -4.060 -7.963 1.00 93.94 118 ASP A CA 1
ATOM 931 C C . ASP A 1 118 ? 1.218 -4.084 -7.851 1.00 93.94 118 ASP A C 1
ATOM 933 O O . ASP A 1 118 ? 0.532 -4.789 -8.596 1.00 93.94 118 ASP A O 1
ATOM 937 N N . PRO A 1 119 ? 0.624 -3.338 -6.896 1.00 97.19 119 PRO A N 1
ATOM 938 C CA . PRO A 1 119 ? -0.822 -3.230 -6.790 1.00 97.19 119 PRO A CA 1
ATOM 939 C C . PRO A 1 119 ? -1.427 -2.397 -7.919 1.00 97.19 119 PRO A C 1
ATOM 941 O O . PRO A 1 119 ? -0.910 -1.346 -8.302 1.00 97.19 119 PRO A O 1
ATOM 944 N N . ALA A 1 120 ? -2.648 -2.758 -8.314 1.00 97.19 120 ALA A N 1
ATOM 945 C CA . ALA A 1 120 ? -3.558 -1.766 -8.875 1.00 97.19 120 ALA A CA 1
ATOM 946 C C . ALA A 1 120 ? -4.025 -0.822 -7.755 1.00 97.19 120 ALA A C 1
ATOM 948 O O . ALA A 1 120 ? -4.235 -1.260 -6.624 1.00 97.19 120 ALA A O 1
ATOM 949 N N . TRP A 1 121 ? -4.233 0.460 -8.051 1.00 97.69 121 TRP A N 1
ATOM 950 C CA . TRP A 1 121 ? -4.661 1.438 -7.049 1.00 97.69 121 TRP A CA 1
ATOM 951 C C . TRP A 1 121 ? -5.868 2.262 -7.509 1.00 97.69 121 TRP A C 1
ATOM 953 O O . TRP A 1 121 ? -6.139 2.399 -8.703 1.00 97.69 121 TRP A O 1
ATOM 963 N N . SER A 1 122 ? -6.629 2.791 -6.551 1.00 97.50 122 SER A N 1
ATOM 964 C CA . SER A 1 122 ? -7.772 3.677 -6.800 1.00 97.50 122 SER A CA 1
ATOM 965 C C . SER A 1 122 ? -8.021 4.616 -5.621 1.00 97.50 122 SER A C 1
ATOM 967 O O . SER A 1 122 ? -7.642 4.313 -4.492 1.00 97.50 122 SER A O 1
ATOM 969 N N . LEU A 1 123 ? -8.672 5.748 -5.887 1.00 97.50 123 LEU A N 1
ATOM 970 C CA . LEU A 1 123 ? -9.150 6.665 -4.853 1.00 97.50 123 LEU A CA 1
ATOM 971 C C . LEU A 1 123 ? -10.611 6.342 -4.555 1.00 97.50 123 LEU A C 1
ATOM 973 O O . LEU A 1 123 ? -11.420 6.223 -5.478 1.00 97.50 123 LEU A O 1
ATOM 977 N N . VAL A 1 124 ? -10.940 6.177 -3.279 1.00 96.69 124 VAL A N 1
ATOM 978 C CA . VAL A 1 124 ? -12.291 5.846 -2.821 1.00 96.69 124 VAL A CA 1
ATOM 979 C C . VAL A 1 124 ? -12.664 6.709 -1.621 1.00 96.69 124 VAL A C 1
ATOM 981 O O . VAL A 1 124 ? -11.805 7.311 -0.982 1.00 96.69 124 VAL A O 1
ATOM 984 N N . ALA A 1 125 ? -13.959 6.784 -1.330 1.00 96.12 125 ALA A N 1
ATOM 985 C CA . ALA A 1 125 ? -14.457 7.391 -0.104 1.00 96.12 125 ALA A CA 1
ATOM 986 C C . ALA A 1 125 ? -14.590 6.323 0.989 1.00 96.12 125 ALA A C 1
ATOM 988 O O . ALA A 1 125 ? -15.192 5.271 0.750 1.00 96.12 125 ALA A O 1
ATOM 989 N N . SER A 1 126 ? -14.107 6.621 2.194 1.00 92.75 126 SER A N 1
ATOM 990 C CA . SER A 1 126 ? -14.277 5.799 3.400 1.00 92.75 126 SER A CA 1
ATOM 991 C C . SER A 1 126 ? -15.755 5.641 3.782 1.00 92.75 126 SER A C 1
ATOM 993 O O . SER A 1 126 ? -16.170 4.650 4.388 1.00 92.75 126 SER A O 1
ATOM 995 N N . LYS A 1 127 ? -16.588 6.618 3.395 1.00 91.31 127 LYS A N 1
ATOM 996 C CA . LYS A 1 127 ? -18.023 6.687 3.696 1.00 91.31 127 LYS A CA 1
ATOM 997 C C . LYS A 1 127 ? -18.863 6.728 2.417 1.00 91.31 127 LYS A C 1
ATOM 999 O O . LYS A 1 127 ? -18.483 7.392 1.450 1.00 91.31 127 LYS A O 1
ATOM 1004 N N . PRO A 1 128 ? -20.057 6.103 2.407 1.00 89.81 128 PRO A N 1
ATOM 1005 C CA . PRO A 1 128 ? -20.986 6.223 1.287 1.00 89.81 128 PRO A CA 1
ATOM 1006 C C . PRO A 1 128 ? -21.295 7.691 0.971 1.00 89.81 128 PRO A C 1
ATOM 1008 O O . PRO A 1 128 ? -21.694 8.439 1.861 1.00 89.81 128 PRO A O 1
ATOM 1011 N N . LEU A 1 129 ? -21.145 8.077 -0.302 1.00 89.75 129 LEU A N 1
ATOM 1012 C CA . LEU A 1 129 ? -21.341 9.451 -0.798 1.00 89.75 129 LEU A CA 1
ATOM 1013 C C . LEU A 1 129 ? -20.371 10.497 -0.208 1.00 89.75 129 LEU A C 1
ATOM 1015 O O . LEU A 1 129 ? -20.604 11.695 -0.370 1.00 89.75 129 LEU A O 1
ATOM 1019 N N . GLY A 1 130 ? -19.309 10.060 0.475 1.00 91.38 130 GLY A N 1
ATOM 1020 C CA . GLY A 1 130 ? -18.211 10.921 0.903 1.00 91.38 130 GLY A CA 1
ATOM 1021 C C . GLY A 1 130 ? -17.336 11.367 -0.269 1.00 91.38 130 GLY A C 1
ATOM 1022 O O . GLY A 1 130 ? -17.500 10.908 -1.401 1.00 91.38 130 GLY A O 1
ATOM 1023 N N . LYS A 1 131 ? -16.404 12.273 0.022 1.00 94.94 131 LYS A N 1
ATOM 1024 C CA . LYS A 1 131 ? -15.301 12.595 -0.887 1.00 94.94 131 LYS A CA 1
ATOM 1025 C C . LYS A 1 131 ? -14.210 11.538 -0.776 1.00 94.94 131 LYS A C 1
ATOM 1027 O O . LYS A 1 131 ? -14.190 10.772 0.184 1.00 94.94 131 LYS A O 1
ATOM 1032 N N . GLU A 1 132 ? -13.332 11.492 -1.768 1.00 95.69 132 GLU A N 1
ATOM 1033 C CA . GLU A 1 132 ? -12.184 10.602 -1.741 1.00 95.69 132 GLU A CA 1
ATOM 1034 C C . GLU A 1 132 ? -11.201 11.032 -0.644 1.00 95.69 132 GLU A C 1
ATOM 1036 O O . GLU A 1 132 ? -10.572 12.082 -0.742 1.00 95.69 132 GLU A O 1
ATOM 1041 N N . ASP A 1 133 ? -11.085 10.195 0.381 1.00 96.44 133 ASP A N 1
ATOM 1042 C CA . ASP A 1 133 ? -10.204 10.331 1.548 1.00 96.44 133 ASP A CA 1
ATOM 1043 C C . ASP A 1 133 ? -9.396 9.041 1.785 1.00 96.44 133 ASP A C 1
ATOM 1045 O O . ASP A 1 133 ? -8.744 8.875 2.810 1.00 96.44 133 ASP A O 1
ATOM 1049 N N . THR A 1 134 ? -9.488 8.081 0.862 1.00 97.94 134 THR A N 1
ATOM 1050 C CA . THR A 1 134 ? -8.912 6.748 1.013 1.00 97.94 134 THR A CA 1
ATOM 1051 C C . THR A 1 134 ? -8.182 6.346 -0.259 1.00 97.94 134 THR A C 1
ATOM 1053 O O . THR A 1 134 ? -8.722 6.440 -1.368 1.00 97.94 134 THR A O 1
ATOM 1056 N N . VAL A 1 135 ? -6.959 5.842 -0.102 1.00 98.38 135 VAL A N 1
ATOM 1057 C CA . VAL A 1 135 ? -6.218 5.180 -1.183 1.00 98.38 135 VAL A CA 1
ATOM 1058 C C . VAL A 1 135 ? -6.383 3.675 -1.023 1.00 98.38 135 VAL A C 1
ATOM 1060 O O . VAL A 1 135 ? -5.982 3.104 -0.011 1.00 98.38 135 VAL A O 1
ATOM 1063 N N . ARG A 1 136 ? -6.971 3.026 -2.029 1.00 98.56 136 ARG A N 1
ATOM 1064 C CA . ARG A 1 136 ? -7.140 1.572 -2.082 1.00 98.56 136 ARG A CA 1
ATOM 1065 C C . ARG A 1 136 ? -6.091 0.955 -2.987 1.00 98.56 136 ARG A C 1
ATOM 1067 O O . ARG A 1 136 ? -6.083 1.243 -4.183 1.00 98.56 136 ARG A O 1
ATOM 1074 N N . PHE A 1 137 ? -5.316 0.031 -2.444 1.00 98.62 137 PHE A N 1
ATOM 1075 C CA . PHE A 1 137 ? -4.450 -0.876 -3.187 1.00 98.62 137 PHE A CA 1
ATOM 1076 C C . PHE A 1 137 ? -5.109 -2.245 -3.340 1.00 98.62 137 PHE A C 1
ATOM 1078 O O . PHE A 1 137 ? -5.782 -2.727 -2.430 1.00 98.62 137 PHE A O 1
ATOM 1085 N N . ILE A 1 138 ? -4.932 -2.869 -4.499 1.00 98.56 138 ILE A N 1
ATOM 1086 C CA . ILE A 1 138 ? -5.517 -4.156 -4.868 1.00 98.56 138 ILE A CA 1
ATOM 1087 C C . ILE A 1 138 ? -4.388 -5.040 -5.385 1.00 98.56 138 ILE A C 1
ATOM 1089 O O . ILE A 1 138 ? -3.837 -4.795 -6.458 1.00 98.56 138 ILE A O 1
ATOM 1093 N N . PHE A 1 139 ? -4.080 -6.082 -4.626 1.00 98.38 139 PHE A N 1
ATOM 1094 C CA . PHE A 1 139 ? -3.050 -7.062 -4.944 1.00 98.38 139 PHE A CA 1
ATOM 1095 C C . PHE A 1 139 ? -3.708 -8.367 -5.379 1.00 98.38 139 PHE A C 1
ATOM 1097 O O . PHE A 1 139 ? -4.702 -8.789 -4.783 1.00 98.38 139 PHE A O 1
ATOM 1104 N N . ASP A 1 140 ? -3.146 -9.045 -6.381 1.00 97.81 140 ASP A N 1
ATOM 1105 C CA . ASP A 1 140 ? -3.353 -10.493 -6.486 1.00 97.81 140 ASP A CA 1
ATOM 1106 C C . ASP A 1 140 ? -2.703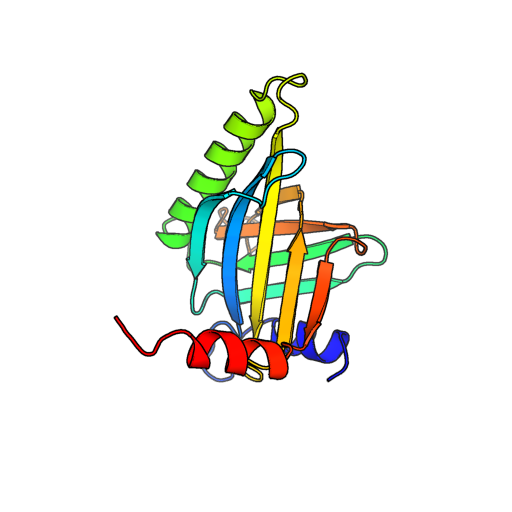 -11.149 -5.261 1.00 97.81 140 ASP A C 1
ATOM 1108 O O . ASP A 1 140 ? -1.628 -10.727 -4.834 1.00 97.81 140 ASP A O 1
ATOM 1112 N N . ASN A 1 141 ? -3.353 -12.156 -4.676 1.00 96.19 141 ASN A N 1
ATOM 1113 C CA . ASN A 1 141 ? -2.879 -12.777 -3.434 1.00 96.19 141 ASN A CA 1
ATOM 1114 C C . ASN A 1 141 ? -1.460 -13.365 -3.546 1.00 96.19 141 ASN A C 1
ATOM 1116 O O . ASN A 1 141 ? -0.827 -13.593 -2.526 1.00 96.19 141 ASN A O 1
ATOM 1120 N N . ASN A 1 142 ? -0.946 -13.605 -4.756 1.00 96.50 142 ASN A N 1
ATOM 1121 C CA . ASN A 1 142 ? 0.434 -14.059 -4.951 1.00 96.50 142 ASN A CA 1
ATOM 1122 C C . ASN A 1 142 ? 1.488 -12.948 -4.786 1.00 96.50 142 ASN A C 1
ATOM 1124 O O . ASN A 1 142 ? 2.676 -13.255 -4.721 1.00 96.50 142 ASN A O 1
ATOM 1128 N N . PHE A 1 143 ? 1.077 -11.677 -4.756 1.00 96.81 143 PHE A N 1
ATOM 1129 C CA . PHE A 1 143 ? 1.972 -10.519 -4.678 1.00 96.81 143 PHE A CA 1
ATOM 1130 C C . PHE A 1 143 ? 1.886 -9.770 -3.351 1.00 96.81 143 PHE A C 1
ATOM 1132 O O . PHE A 1 143 ? 2.415 -8.669 -3.250 1.00 96.81 143 PHE A O 1
ATOM 1139 N N . ILE A 1 144 ? 1.236 -10.339 -2.338 1.00 97.81 144 ILE A N 1
ATOM 1140 C CA . ILE A 1 144 ? 1.208 -9.791 -0.983 1.00 97.81 144 ILE A CA 1
ATOM 1141 C C . ILE A 1 144 ? 1.306 -10.923 0.032 1.00 97.81 144 ILE A C 1
ATOM 1143 O O . ILE A 1 144 ? 0.683 -11.966 -0.147 1.00 97.81 144 ILE A O 1
ATOM 1147 N N . GLY A 1 145 ? 2.083 -10.715 1.090 1.00 96.38 145 GLY A N 1
ATOM 1148 C CA . GLY A 1 145 ? 2.237 -11.692 2.163 1.00 96.38 145 GLY A CA 1
ATOM 1149 C C . GLY A 1 145 ? 2.790 -11.077 3.440 1.00 96.38 145 GLY A C 1
ATOM 1150 O O . GLY A 1 145 ? 3.210 -9.916 3.455 1.00 96.38 145 GLY A O 1
ATOM 1151 N N . ALA A 1 146 ? 2.775 -11.860 4.515 1.00 96.38 146 ALA A N 1
ATOM 1152 C CA . ALA A 1 146 ? 3.430 -11.513 5.772 1.00 96.38 146 ALA A CA 1
ATOM 1153 C C . ALA A 1 146 ? 4.774 -12.231 5.921 1.00 96.38 146 ALA A C 1
ATOM 1155 O O . ALA A 1 146 ? 4.908 -13.407 5.580 1.00 96.38 146 ALA A O 1
ATOM 1156 N N . PHE A 1 147 ? 5.747 -11.528 6.485 1.00 94.50 147 PHE A N 1
ATOM 1157 C CA . PHE A 1 147 ? 7.125 -11.974 6.611 1.00 94.50 147 PHE A CA 1
ATOM 1158 C C . PHE A 1 147 ? 7.645 -11.688 8.018 1.00 94.50 147 PHE A C 1
ATOM 1160 O O . PHE A 1 147 ? 7.205 -10.742 8.673 1.00 94.50 147 PHE A O 1
ATOM 1167 N N . GLU A 1 148 ? 8.569 -12.529 8.465 1.00 93.81 148 GLU A N 1
ATOM 1168 C CA . GLU A 1 148 ? 9.369 -12.332 9.672 1.00 93.81 148 GLU A CA 1
ATOM 1169 C C . GLU A 1 148 ? 10.681 -11.662 9.268 1.00 93.81 148 GLU A C 1
ATOM 1171 O O . GLU A 1 148 ? 11.241 -11.977 8.211 1.00 93.81 148 GLU A O 1
ATOM 1176 N N . VAL A 1 149 ? 11.143 -10.709 10.068 1.00 88.62 149 VAL A N 1
ATOM 1177 C CA . VAL A 1 149 ? 12.446 -10.087 9.867 1.00 88.62 149 VAL A CA 1
ATOM 1178 C C . VAL A 1 149 ? 13.519 -11.074 10.315 1.00 88.62 149 VAL A C 1
ATOM 1180 O O . VAL A 1 149 ? 13.420 -11.677 11.379 1.00 88.62 149 VAL A O 1
ATOM 1183 N N . ASP A 1 150 ? 14.536 -11.263 9.482 1.00 82.12 150 ASP A N 1
ATOM 1184 C CA . ASP A 1 150 ? 15.670 -12.120 9.812 1.00 82.12 150 ASP A CA 1
ATOM 1185 C C . ASP A 1 150 ? 16.619 -11.362 10.755 1.00 82.12 150 ASP A C 1
ATOM 1187 O O . ASP A 1 150 ? 17.347 -10.460 10.330 1.00 82.12 150 ASP A O 1
ATOM 1191 N N . GLU A 1 151 ? 16.582 -11.703 12.045 1.00 69.12 151 GLU A N 1
ATOM 1192 C CA . GLU A 1 151 ? 17.412 -11.079 13.086 1.00 69.12 151 GLU A CA 1
ATOM 1193 C C . GLU A 1 151 ? 18.919 -11.199 12.775 1.00 69.12 151 GLU A C 1
ATOM 1195 O O . GLU A 1 151 ? 19.675 -10.259 13.031 1.00 69.12 151 GLU A O 1
ATOM 1200 N N . ASP A 1 152 ? 19.354 -12.280 12.109 1.00 66.38 152 ASP A N 1
ATOM 1201 C CA . ASP A 1 152 ? 20.760 -12.497 11.729 1.00 66.38 152 ASP A CA 1
ATOM 1202 C C . ASP A 1 152 ? 21.241 -11.533 10.619 1.00 66.38 152 ASP A C 1
ATOM 1204 O O . ASP A 1 152 ? 22.449 -11.419 10.360 1.00 66.38 152 ASP A O 1
ATOM 1208 N N . LEU A 1 153 ? 20.318 -10.861 9.915 1.00 59.34 153 LEU A N 1
ATOM 1209 C CA . LEU A 1 153 ? 20.630 -9.805 8.943 1.00 59.34 153 LEU A CA 1
ATOM 1210 C C . LEU A 1 153 ? 20.710 -8.424 9.601 1.00 59.34 153 LEU A C 1
ATOM 1212 O O . LEU A 1 153 ? 21.557 -7.628 9.197 1.00 59.34 153 LEU A O 1
ATOM 1216 N N . ILE A 1 154 ? 19.903 -8.165 10.636 1.00 58.06 154 ILE A N 1
ATOM 1217 C CA . ILE A 1 154 ? 19.924 -6.892 11.374 1.00 58.06 154 ILE A CA 1
ATOM 1218 C C . ILE A 1 154 ? 21.278 -6.704 12.075 1.00 58.06 154 ILE A C 1
ATOM 1220 O O . ILE A 1 154 ? 21.908 -5.656 11.937 1.00 58.06 154 ILE A O 1
ATOM 1224 N N . GLU A 1 155 ? 21.785 -7.739 12.753 1.00 53.66 155 GLU A N 1
ATOM 1225 C CA . GLU A 1 155 ? 23.061 -7.652 13.482 1.00 53.66 155 GLU A CA 1
ATOM 1226 C C . GLU A 1 155 ? 24.277 -7.427 12.560 1.00 53.66 155 GLU A C 1
ATOM 1228 O O . GLU A 1 155 ? 25.289 -6.857 12.978 1.00 53.66 155 GLU A O 1
ATOM 1233 N N . LYS A 1 156 ? 24.198 -7.847 11.289 1.00 51.94 156 LYS A N 1
ATOM 1234 C CA . LYS A 1 156 ? 25.282 -7.643 10.312 1.00 51.94 156 LYS A CA 1
ATOM 1235 C C . LYS A 1 156 ? 25.357 -6.209 9.803 1.00 51.94 156 LYS A C 1
ATOM 1237 O O . LYS A 1 156 ? 26.465 -5.717 9.614 1.00 51.94 156 LYS A O 1
ATOM 1242 N N . GLU A 1 157 ? 24.224 -5.540 9.607 1.00 52.03 157 GLU A N 1
ATOM 1243 C CA . GLU A 1 157 ? 24.216 -4.139 9.165 1.00 52.03 157 GLU A CA 1
ATOM 1244 C C . GLU A 1 157 ? 24.610 -3.178 10.300 1.00 52.03 157 GLU A C 1
ATOM 1246 O O . GLU A 1 157 ? 25.355 -2.219 10.079 1.00 52.03 157 GLU A O 1
ATOM 1251 N N . GLU A 1 158 ? 24.213 -3.469 11.543 1.00 48.31 158 GLU A N 1
ATOM 1252 C CA . GLU A 1 158 ? 24.642 -2.676 12.705 1.00 48.31 158 GLU A CA 1
ATOM 1253 C C . GLU A 1 158 ? 26.142 -2.850 13.014 1.00 48.31 158 GLU A C 1
ATOM 1255 O O . GLU A 1 158 ? 26.806 -1.896 13.424 1.00 48.31 158 GLU A O 1
ATOM 1260 N N . GLY A 1 159 ? 26.712 -4.031 12.744 1.00 46.28 159 GLY A N 1
ATOM 1261 C CA . GLY A 1 159 ? 28.144 -4.311 12.908 1.00 46.28 159 GLY A CA 1
ATOM 1262 C C . GLY A 1 159 ? 29.065 -3.672 11.856 1.00 46.28 159 GLY A C 1
ATOM 1263 O O . GLY A 1 159 ? 30.264 -3.542 12.103 1.00 46.28 159 GLY A O 1
ATOM 1264 N N . GLU A 1 160 ? 28.536 -3.250 10.703 1.00 46.00 160 GLU A N 1
ATOM 1265 C CA . GLU A 1 160 ? 29.302 -2.556 9.651 1.00 46.00 160 GLU A CA 1
ATOM 1266 C C . GLU A 1 160 ? 29.285 -1.022 9.796 1.00 46.00 160 GLU A C 1
ATOM 1268 O O . GLU A 1 160 ? 30.014 -0.324 9.089 1.00 46.00 160 GLU A O 1
ATOM 1273 N N . THR A 1 161 ? 28.534 -0.480 10.765 1.00 46.69 161 THR A N 1
ATOM 1274 C CA . THR A 1 161 ? 28.496 0.965 11.071 1.00 46.69 161 THR A CA 1
ATOM 1275 C C . THR A 1 161 ? 29.480 1.363 12.186 1.00 46.69 161 THR A C 1
ATOM 1277 O O . THR A 1 161 ? 29.294 2.363 12.878 1.00 46.69 161 THR A O 1
ATOM 1280 N N . GLU A 1 162 ? 30.577 0.620 12.351 1.00 45.38 162 GLU A N 1
ATOM 1281 C CA . GLU A 1 162 ? 31.758 1.096 13.072 1.00 45.38 162 GLU A CA 1
ATOM 1282 C C . GLU A 1 162 ? 32.973 1.171 12.126 1.00 45.38 162 GLU A C 1
ATOM 1284 O O . GLU A 1 162 ? 33.469 0.165 11.625 1.00 45.38 162 GLU A O 1
ATOM 1289 N N . ILE A 1 163 ? 33.509 2.399 12.015 1.00 40.31 163 ILE A N 1
ATOM 1290 C CA . ILE A 1 163 ? 34.823 2.814 11.481 1.00 40.31 163 ILE A CA 1
ATOM 1291 C C . ILE A 1 163 ? 34.864 3.203 9.982 1.00 40.31 163 ILE A C 1
ATOM 1293 O O . ILE A 1 163 ? 35.182 2.372 9.138 1.00 40.31 163 ILE A O 1
ATOM 1297 N N . VAL A 1 164 ? 34.693 4.507 9.680 1.00 36.59 164 VAL A N 1
ATOM 1298 C CA . VAL A 1 164 ? 35.774 5.461 9.285 1.00 36.59 164 VAL A CA 1
ATOM 1299 C C . VAL A 1 164 ? 35.401 6.878 9.721 1.00 36.59 164 VAL A C 1
ATOM 1301 O O . VAL A 1 164 ? 34.299 7.339 9.357 1.00 36.59 164 VAL A O 1
#